Protein AF-A0A351IWJ2-F1 (afdb_monomer_lite)

Sequence (141 aa):
YGQTWWQVSEGEALLYEVEVPECVYWGVQLGDVWYQSLDWVNRQSSLNGHQATISADGVFRAVISHRDPGIANWLDTTGATQGCITYRWNQADSNPVPTLELVPFNDLPARLDDRWSPVTPAERSEVLRLRRHGALRRFRR

pLDDT: mean 96.79, std 3.44, range [65.19, 98.81]

Structure (mmCIF, N/CA/C/O backbone):
data_AF-A0A351IWJ2-F1
#
_entry.id   AF-A0A351IWJ2-F1
#
loop_
_atom_site.group_PDB
_atom_site.id
_atom_site.type_symbol
_atom_site.label_atom_id
_atom_site.label_alt_id
_atom_site.label_comp_id
_atom_site.label_asym_id
_atom_site.label_entity_id
_atom_site.label_seq_id
_atom_site.pdbx_PDB_ins_code
_atom_site.Cartn_x
_atom_site.Cartn_y
_atom_site.Cartn_z
_atom_site.occupancy
_atom_site.B_iso_or_equiv
_atom_site.auth_seq_id
_atom_site.auth_comp_id
_atom_site.auth_asym_id
_atom_site.auth_atom_id
_atom_site.pdbx_PDB_model_num
ATOM 1 N N . TYR A 1 1 ? 16.800 2.301 0.145 1.00 85.81 1 TYR A N 1
ATOM 2 C CA . TYR A 1 1 ? 16.003 1.934 1.345 1.00 85.81 1 TYR A CA 1
ATOM 3 C C . TYR A 1 1 ? 15.496 3.215 1.970 1.00 85.81 1 TYR A C 1
ATOM 5 O O . TYR A 1 1 ? 16.246 4.183 1.966 1.00 85.81 1 TYR A O 1
ATOM 13 N N . GLY A 1 2 ? 14.283 3.232 2.511 1.00 93.75 2 GLY A N 1
ATOM 14 C CA . GLY A 1 2 ? 13.776 4.393 3.231 1.00 93.75 2 GLY A CA 1
ATOM 15 C C . GLY A 1 2 ? 12.697 4.030 4.240 1.00 93.75 2 GLY A C 1
ATOM 16 O O . GLY A 1 2 ? 12.121 2.937 4.208 1.00 93.75 2 GLY A O 1
ATOM 17 N N . GLN A 1 3 ? 12.464 4.957 5.163 1.00 94.62 3 GLN A N 1
ATOM 18 C CA . GLN A 1 3 ? 11.440 4.859 6.193 1.00 94.62 3 GLN A CA 1
ATOM 19 C C . GLN A 1 3 ? 10.692 6.181 6.294 1.00 94.62 3 GLN A C 1
ATOM 21 O O . GLN A 1 3 ? 11.275 7.245 6.105 1.00 94.62 3 GLN A O 1
ATOM 26 N N . THR A 1 4 ? 9.401 6.102 6.585 1.00 94.81 4 THR A N 1
ATOM 27 C CA . THR A 1 4 ? 8.566 7.264 6.892 1.00 94.81 4 THR A CA 1
ATOM 28 C C . THR A 1 4 ? 7.488 6.870 7.896 1.00 94.81 4 THR A C 1
ATOM 30 O O . THR A 1 4 ? 7.275 5.683 8.153 1.00 94.81 4 THR A O 1
ATOM 33 N N . TRP A 1 5 ? 6.833 7.857 8.490 1.00 96.56 5 TRP A N 1
ATOM 34 C CA . TRP A 1 5 ? 5.736 7.654 9.425 1.00 96.56 5 TRP A CA 1
ATOM 35 C C . TRP A 1 5 ? 4.390 7.717 8.702 1.00 96.56 5 TRP A C 1
ATOM 37 O O . TRP A 1 5 ? 4.255 8.417 7.699 1.00 96.56 5 TRP A O 1
ATOM 47 N N . TRP A 1 6 ? 3.390 7.010 9.219 1.00 96.81 6 TRP A N 1
ATOM 48 C CA . TRP A 1 6 ? 2.006 7.130 8.770 1.00 96.81 6 TRP A CA 1
ATOM 49 C C . TRP A 1 6 ? 1.063 7.276 9.959 1.00 96.81 6 TRP A C 1
ATOM 51 O O . TRP A 1 6 ? 1.315 6.747 11.042 1.00 96.81 6 TRP A O 1
ATOM 61 N N . GLN A 1 7 ? -0.042 7.978 9.727 1.00 98.00 7 GLN A N 1
ATOM 62 C CA . GLN A 1 7 ? -1.176 8.068 10.634 1.00 98.00 7 GLN A CA 1
ATOM 63 C C . GLN A 1 7 ? -2.452 8.037 9.792 1.00 98.00 7 GLN A C 1
ATOM 65 O O . GLN A 1 7 ? -2.594 8.831 8.866 1.00 98.00 7 GLN A O 1
ATOM 70 N N . VAL A 1 8 ? -3.331 7.076 10.070 1.00 98.31 8 VAL A N 1
ATOM 71 C CA . VAL A 1 8 ? -4.576 6.835 9.333 1.00 98.31 8 VAL A CA 1
ATOM 72 C C . VAL A 1 8 ? -5.653 6.421 10.329 1.00 98.31 8 VAL A C 1
ATOM 74 O O . VAL A 1 8 ? -5.547 5.378 10.981 1.00 98.31 8 VAL A O 1
ATOM 77 N N . SER A 1 9 ? -6.703 7.225 10.450 1.00 97.94 9 SER A N 1
ATOM 78 C CA . SER A 1 9 ? -7.890 6.908 11.251 1.00 97.94 9 SER A CA 1
ATOM 79 C C . SER A 1 9 ? -8.826 5.944 10.505 1.00 97.94 9 SER A C 1
ATOM 81 O O . SER A 1 9 ? -8.698 5.747 9.300 1.00 97.94 9 SER A O 1
ATOM 83 N N . GLU A 1 10 ? -9.819 5.355 11.181 1.00 96.06 10 GLU A N 1
ATOM 84 C CA . GLU A 1 10 ? -10.753 4.385 10.562 1.00 96.06 10 GLU A CA 1
ATOM 85 C C . GLU A 1 10 ? -11.538 4.940 9.352 1.00 96.06 10 GLU A C 1
ATOM 87 O O . GLU A 1 10 ? -11.922 4.190 8.448 1.00 96.06 10 GLU A O 1
ATOM 92 N N . GLY A 1 11 ? -11.775 6.256 9.335 1.00 97.88 11 GLY A N 1
ATOM 93 C CA . GLY A 1 11 ? -12.457 6.976 8.258 1.00 97.88 11 GLY A CA 1
ATOM 94 C C . GLY A 1 11 ? -11.535 7.508 7.160 1.00 97.88 11 GLY A C 1
ATOM 95 O O . GLY A 1 11 ? -12.023 8.179 6.255 1.00 97.88 11 GLY A O 1
ATOM 96 N N . GLU A 1 12 ? -10.235 7.228 7.224 1.00 98.69 12 GLU A N 1
ATOM 97 C CA . GLU A 1 12 ? -9.216 7.770 6.325 1.00 98.69 12 GLU A CA 1
ATOM 98 C C . GLU A 1 12 ? -8.524 6.659 5.525 1.00 98.69 12 GLU A C 1
ATOM 100 O O . GLU A 1 12 ? -8.590 5.468 5.847 1.00 98.69 12 GLU A O 1
ATOM 105 N N . ALA A 1 13 ? -7.854 7.070 4.458 1.00 98.75 13 ALA A N 1
ATOM 106 C CA . ALA A 1 13 ? -6.988 6.244 3.641 1.00 98.75 13 ALA A CA 1
ATOM 107 C C . ALA A 1 13 ? -5.769 7.066 3.222 1.00 98.75 13 ALA A C 1
ATOM 109 O O . ALA A 1 13 ? -5.886 8.253 2.930 1.00 98.75 13 ALA A O 1
ATOM 110 N N . LEU A 1 14 ? -4.601 6.435 3.176 1.00 98.62 14 LEU A N 1
ATOM 111 C CA . LEU A 1 14 ? -3.376 7.065 2.698 1.00 98.62 14 LEU A CA 1
ATOM 112 C C . LEU A 1 14 ? -3.029 6.484 1.329 1.00 98.62 14 LEU A C 1
ATOM 114 O O . LEU A 1 14 ? -2.721 5.295 1.214 1.00 98.62 14 LEU A O 1
ATOM 118 N N . LEU A 1 15 ? -3.106 7.319 0.298 1.00 98.50 15 LEU A N 1
ATOM 119 C CA . LEU A 1 15 ? -2.635 6.990 -1.040 1.00 98.50 15 LEU A CA 1
ATOM 120 C C . LEU A 1 15 ? -1.109 7.022 -1.037 1.00 98.50 15 LEU A C 1
ATOM 122 O O . LEU A 1 15 ? -0.509 7.966 -0.530 1.00 98.50 15 LEU A O 1
ATOM 126 N N . TYR A 1 16 ? -0.499 5.981 -1.583 1.00 98.25 16 TYR A N 1
ATOM 127 C CA . TYR A 1 16 ? 0.940 5.807 -1.713 1.00 98.25 16 TYR A CA 1
ATOM 128 C C . TYR A 1 16 ? 1.265 5.685 -3.196 1.00 98.25 16 TYR A C 1
ATOM 130 O O . TYR A 1 16 ? 0.751 4.769 -3.840 1.00 98.25 16 TYR A O 1
ATOM 138 N N . GLU A 1 17 ? 2.136 6.541 -3.725 1.00 97.88 17 GLU A N 1
ATOM 139 C CA . GLU A 1 17 ? 2.627 6.424 -5.101 1.00 97.88 17 GLU A CA 1
ATOM 140 C C . GLU A 1 17 ? 4.148 6.536 -5.165 1.00 97.88 17 GLU A C 1
ATOM 142 O O . GLU A 1 17 ? 4.761 7.350 -4.472 1.00 97.88 17 GLU A O 1
ATOM 147 N N . VAL A 1 18 ? 4.777 5.713 -6.004 1.00 97.81 18 VAL A N 1
ATOM 148 C CA . VAL A 1 18 ? 6.212 5.803 -6.281 1.00 97.81 18 VAL A CA 1
ATOM 149 C C . VAL A 1 18 ? 6.544 5.180 -7.633 1.00 97.81 18 VAL A C 1
ATOM 151 O O . VAL A 1 18 ? 6.021 4.121 -7.980 1.00 97.81 18 VAL A O 1
ATOM 154 N N . GLU A 1 19 ? 7.426 5.817 -8.394 1.00 97.81 19 GLU A N 1
ATOM 155 C CA . GLU A 1 19 ? 8.020 5.204 -9.584 1.00 97.81 19 GLU A CA 1
ATOM 156 C C . GLU A 1 19 ? 8.907 4.029 -9.156 1.00 97.81 19 GLU A C 1
ATOM 158 O O . GLU A 1 19 ? 9.733 4.168 -8.250 1.00 97.81 19 GLU A O 1
ATOM 163 N N . VAL A 1 20 ? 8.709 2.853 -9.754 1.00 97.62 20 VAL A N 1
ATOM 164 C CA . VAL A 1 20 ? 9.525 1.678 -9.431 1.00 97.62 20 VAL A CA 1
ATOM 165 C C . VAL A 1 20 ? 10.847 1.779 -10.200 1.00 97.62 20 VAL A C 1
ATOM 167 O O . VAL A 1 20 ? 10.818 1.757 -11.429 1.00 97.62 20 VAL A O 1
ATOM 170 N N . PRO A 1 21 ? 12.003 1.858 -9.515 1.00 97.00 21 PRO A N 1
ATOM 171 C CA . PRO A 1 21 ? 13.296 1.943 -10.181 1.00 97.00 21 PRO A CA 1
ATOM 172 C C . PRO A 1 21 ? 13.682 0.595 -10.802 1.00 97.00 21 PRO A C 1
ATOM 174 O O . PRO A 1 21 ? 13.188 -0.458 -10.370 1.00 97.00 21 PRO A O 1
ATOM 177 N N . GLU A 1 22 ? 14.627 0.593 -11.746 1.00 97.06 22 GLU A N 1
ATOM 178 C CA . GLU A 1 22 ? 15.241 -0.660 -12.186 1.00 97.06 22 GLU A CA 1
ATOM 179 C C . GLU A 1 22 ? 15.981 -1.271 -10.993 1.00 97.06 22 GLU A C 1
ATOM 181 O O . GLU A 1 22 ? 16.905 -0.670 -10.447 1.00 97.06 22 GLU A O 1
ATOM 186 N N . CYS A 1 23 ? 15.543 -2.445 -10.530 1.00 97.00 23 CYS A N 1
ATOM 187 C CA . CYS A 1 23 ? 16.118 -3.094 -9.359 1.00 97.00 23 CYS A CA 1
ATOM 188 C C . CYS A 1 23 ? 15.881 -4.608 -9.350 1.00 97.00 23 CYS A C 1
ATOM 190 O O . CYS A 1 23 ? 14.930 -5.120 -9.940 1.00 97.00 23 CYS A O 1
ATOM 192 N N . VAL A 1 24 ? 16.724 -5.341 -8.617 1.00 97.19 24 VAL A N 1
ATOM 193 C CA . VAL A 1 24 ? 16.598 -6.806 -8.479 1.00 97.19 24 VAL A CA 1
ATOM 194 C C . VAL A 1 24 ? 15.435 -7.190 -7.563 1.00 97.19 24 VAL A C 1
ATOM 196 O O . VAL A 1 24 ? 14.812 -8.239 -7.722 1.00 97.19 24 VAL A O 1
ATOM 199 N N . TYR A 1 25 ? 15.151 -6.359 -6.561 1.00 97.56 25 TYR A N 1
ATOM 200 C CA . TYR A 1 25 ? 14.036 -6.570 -5.648 1.00 97.56 25 TYR A CA 1
ATOM 201 C C . TYR A 1 25 ? 13.574 -5.253 -5.046 1.00 97.56 25 TYR A C 1
ATOM 203 O O . TYR A 1 25 ? 14.384 -4.418 -4.643 1.00 97.56 25 TYR A O 1
ATOM 211 N N . TRP A 1 26 ? 12.268 -5.138 -4.843 1.00 98.19 26 TRP A N 1
ATOM 212 C CA . TRP A 1 26 ? 11.696 -4.069 -4.050 1.00 98.19 26 TRP A CA 1
ATOM 213 C C . TRP A 1 26 ? 10.498 -4.536 -3.236 1.00 98.19 26 TRP A C 1
ATOM 215 O O . TRP A 1 26 ? 9.902 -5.585 -3.500 1.00 98.19 26 TRP A O 1
ATOM 225 N N . GLY A 1 27 ? 10.142 -3.745 -2.231 1.00 98.19 27 GLY A N 1
ATOM 226 C CA . GLY A 1 27 ? 8.901 -3.941 -1.497 1.00 98.19 27 GLY A CA 1
ATOM 227 C C . GLY A 1 27 ? 8.647 -2.877 -0.445 1.00 98.19 27 GLY A C 1
ATOM 228 O O . GLY A 1 27 ? 9.564 -2.174 -0.020 1.00 98.19 27 GLY A O 1
ATOM 229 N N . VAL A 1 28 ? 7.397 -2.815 -0.006 1.00 98.56 28 VAL A N 1
ATOM 230 C CA . VAL A 1 28 ? 6.869 -1.929 1.029 1.00 98.56 28 VAL A CA 1
ATOM 231 C C . VAL A 1 28 ? 6.273 -2.765 2.162 1.00 98.56 28 VAL A C 1
ATOM 233 O O . VAL A 1 28 ? 5.679 -3.821 1.936 1.00 98.56 28 VAL A O 1
ATOM 236 N N . GLN A 1 29 ? 6.453 -2.326 3.401 1.00 98.38 29 GLN A N 1
ATOM 237 C CA . GLN A 1 29 ? 5.954 -3.006 4.589 1.00 98.38 29 GLN A CA 1
ATOM 238 C C . GLN A 1 29 ? 5.517 -1.987 5.633 1.00 98.38 29 GLN A C 1
ATOM 240 O O . GLN A 1 29 ? 6.258 -1.049 5.932 1.00 98.38 29 GLN A O 1
ATOM 245 N N . LEU A 1 30 ? 4.346 -2.224 6.218 1.00 98.62 30 LEU A N 1
ATOM 246 C CA . LEU A 1 30 ? 3.908 -1.527 7.414 1.00 98.62 30 LEU A CA 1
ATOM 247 C C . LEU A 1 30 ? 4.521 -2.176 8.655 1.00 98.62 30 LEU A C 1
ATOM 249 O O . LEU A 1 30 ? 4.559 -3.405 8.797 1.00 98.62 30 LEU A O 1
ATOM 253 N N . GLY A 1 31 ? 4.988 -1.327 9.557 1.00 98.31 31 GLY A N 1
ATOM 254 C CA . GLY A 1 31 ? 5.367 -1.696 10.909 1.00 98.31 31 GLY A CA 1
ATOM 255 C C . GLY A 1 31 ? 4.639 -0.841 11.934 1.00 98.31 31 GLY A C 1
ATOM 256 O O . GLY A 1 31 ? 4.128 0.233 11.609 1.00 98.31 31 GLY A O 1
ATOM 257 N N . ASP A 1 32 ? 4.596 -1.330 13.165 1.00 97.25 32 ASP A N 1
ATOM 258 C CA . ASP A 1 32 ? 4.080 -0.584 14.303 1.00 97.25 32 ASP A CA 1
ATOM 259 C C . ASP A 1 32 ? 5.021 0.566 14.712 1.00 97.25 32 ASP A C 1
ATOM 261 O O . ASP A 1 32 ? 6.030 0.861 14.063 1.00 97.25 32 ASP A O 1
ATOM 265 N N . VAL A 1 33 ? 4.677 1.238 15.809 1.00 97.00 33 VAL A N 1
ATOM 266 C CA . VAL A 1 33 ? 5.448 2.361 16.364 1.00 97.00 33 VAL A CA 1
ATOM 267 C C . VAL A 1 33 ? 6.844 1.967 16.868 1.00 97.00 33 VAL A C 1
ATOM 269 O O . VAL A 1 33 ? 7.685 2.837 17.083 1.00 97.00 33 VAL A O 1
ATOM 272 N N . TRP A 1 34 ? 7.102 0.668 17.029 1.00 96.12 34 TRP A N 1
ATOM 273 C CA . TRP A 1 34 ? 8.374 0.085 17.454 1.00 96.12 34 TRP A CA 1
ATOM 274 C C . TRP A 1 34 ? 9.141 -0.543 16.285 1.00 96.12 34 TRP A C 1
ATOM 276 O O . TRP A 1 34 ? 10.114 -1.266 16.504 1.00 96.12 34 TRP A O 1
ATOM 286 N N . TYR A 1 35 ? 8.726 -0.259 15.045 1.00 94.56 35 TYR A N 1
ATOM 287 C CA . TYR A 1 35 ? 9.308 -0.804 13.818 1.00 94.56 35 TYR A CA 1
ATOM 288 C C . TYR A 1 35 ? 9.194 -2.332 13.695 1.00 94.56 35 TYR A C 1
ATOM 290 O O . TYR A 1 35 ? 9.905 -2.952 12.897 1.00 94.56 35 TYR A O 1
ATOM 298 N N . GLN A 1 36 ? 8.285 -2.963 14.441 1.00 97.12 36 GLN A N 1
ATOM 299 C CA . GLN A 1 36 ? 7.976 -4.377 14.273 1.00 97.12 36 GLN A CA 1
ATOM 300 C C . GLN A 1 36 ? 6.997 -4.533 13.114 1.00 97.12 36 GLN A C 1
ATOM 302 O O . GLN A 1 36 ? 6.057 -3.759 12.970 1.00 97.12 36 GLN A O 1
ATOM 307 N N . SER A 1 37 ? 7.206 -5.537 12.263 1.00 97.19 37 SER A N 1
ATOM 308 C CA . SER A 1 37 ? 6.276 -5.803 11.164 1.00 97.19 37 SER A CA 1
ATOM 309 C C . SER A 1 37 ? 4.871 -6.079 11.699 1.00 97.19 37 SER A C 1
ATOM 311 O O . SER A 1 37 ? 4.711 -6.907 12.595 1.00 97.19 37 SER A O 1
ATOM 313 N N . LEU A 1 38 ? 3.859 -5.463 11.088 1.00 98.25 38 LEU A N 1
ATOM 314 C CA . LEU A 1 38 ? 2.467 -5.865 11.304 1.00 98.25 38 LEU A CA 1
ATOM 315 C C . LEU A 1 38 ? 2.239 -7.302 10.799 1.00 98.25 38 LEU A C 1
ATOM 317 O O . LEU A 1 38 ? 3.104 -7.862 10.116 1.00 98.25 38 LEU A O 1
ATOM 321 N N . ASP A 1 39 ? 1.077 -7.902 11.092 1.00 97.44 39 ASP A N 1
ATOM 322 C CA . ASP A 1 39 ? 0.762 -9.293 10.713 1.00 97.44 39 ASP A CA 1
ATOM 323 C C . ASP A 1 39 ? 0.757 -9.495 9.190 1.00 97.44 39 ASP A C 1
ATOM 325 O O . ASP A 1 39 ? -0.265 -9.423 8.516 1.00 97.44 39 ASP A O 1
ATO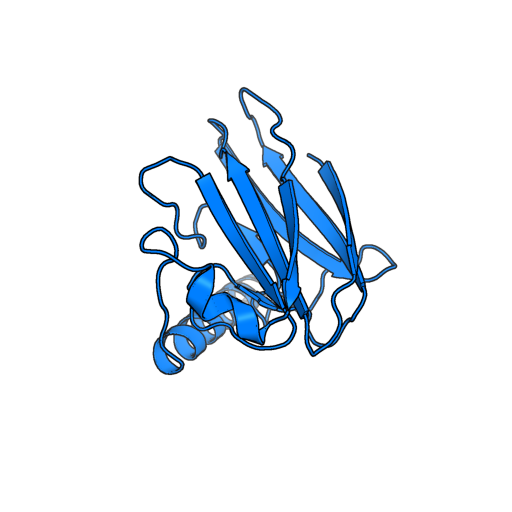M 329 N N . TRP A 1 40 ? 1.926 -9.795 8.638 1.00 95.88 40 TRP A N 1
ATOM 330 C CA . TRP A 1 40 ? 2.124 -10.034 7.217 1.00 95.88 40 TRP A CA 1
ATOM 331 C C . TRP A 1 40 ? 1.782 -11.470 6.812 1.00 95.88 40 TRP A C 1
ATOM 333 O O . TRP A 1 40 ? 1.824 -11.776 5.620 1.00 95.88 40 TRP A O 1
ATOM 343 N N . VAL A 1 41 ? 1.485 -12.358 7.769 1.00 96.50 41 VAL A N 1
ATOM 344 C CA . VAL A 1 41 ? 1.160 -13.767 7.514 1.00 96.50 41 VAL A CA 1
ATOM 345 C C . VAL A 1 41 ? -0.314 -13.909 7.163 1.00 96.50 41 VAL A C 1
ATOM 347 O O . VAL A 1 41 ? -0.640 -14.611 6.206 1.00 96.50 41 VAL A O 1
ATOM 350 N N . ASN A 1 42 ? -1.194 -13.248 7.918 1.00 97.06 42 ASN A N 1
ATOM 351 C CA . ASN A 1 42 ? -2.641 -13.336 7.715 1.00 97.06 42 ASN A CA 1
ATOM 352 C C . ASN A 1 42 ? -3.245 -12.082 7.081 1.00 97.06 42 ASN A C 1
ATOM 354 O O . ASN A 1 42 ? -4.366 -12.160 6.581 1.00 97.06 42 ASN A O 1
ATOM 358 N N . ARG A 1 43 ? -2.536 -10.946 7.081 1.00 97.94 43 ARG A N 1
ATOM 359 C CA . ARG A 1 43 ? -2.984 -9.701 6.443 1.00 97.94 43 ARG A CA 1
ATOM 360 C C . ARG A 1 43 ? -2.035 -9.278 5.331 1.00 97.94 43 ARG A C 1
ATOM 362 O O . ARG A 1 43 ? -0.866 -9.669 5.279 1.00 97.94 43 ARG A O 1
ATOM 369 N N . GLN A 1 44 ? -2.544 -8.448 4.429 1.00 98.38 44 GLN A N 1
ATOM 370 C CA . GLN A 1 44 ? -1.748 -7.823 3.380 1.00 98.38 44 GLN A CA 1
ATOM 371 C C . GLN A 1 44 ? -1.095 -6.539 3.911 1.00 98.38 44 GLN A C 1
ATOM 373 O O . GLN A 1 44 ? -1.332 -5.465 3.394 1.00 98.38 44 GLN A O 1
ATOM 378 N N . SER A 1 45 ? -0.280 -6.630 4.964 1.00 98.38 45 SER A N 1
ATOM 379 C CA . SER A 1 45 ? 0.425 -5.474 5.557 1.00 98.38 45 SER A CA 1
ATOM 380 C C . SER A 1 45 ? 1.769 -5.154 4.878 1.00 98.38 45 SER A C 1
ATOM 382 O O . SER A 1 45 ? 2.548 -4.315 5.334 1.00 98.38 45 SER A O 1
ATOM 384 N N . SER A 1 46 ? 2.079 -5.853 3.786 1.00 98.56 46 SER A N 1
ATOM 385 C CA . SER A 1 46 ? 3.286 -5.673 2.980 1.00 98.56 46 SER A CA 1
ATOM 386 C C . SER A 1 46 ? 3.037 -6.087 1.536 1.00 98.56 46 SER A C 1
ATOM 388 O O . SER A 1 46 ? 2.201 -6.952 1.288 1.00 98.56 46 SER A O 1
ATOM 390 N N . LEU A 1 47 ? 3.786 -5.527 0.591 1.00 98.56 47 LEU A N 1
ATOM 391 C CA . LEU A 1 47 ? 3.794 -5.923 -0.819 1.00 98.56 47 LEU A CA 1
ATOM 392 C C . LEU A 1 47 ? 5.225 -5.883 -1.361 1.00 98.56 47 LEU A C 1
ATOM 394 O O . LEU A 1 47 ? 6.072 -5.141 -0.866 1.00 98.56 47 LEU A O 1
ATOM 398 N N . ASN A 1 48 ? 5.507 -6.692 -2.375 1.00 98.06 48 ASN A N 1
ATOM 399 C CA . ASN A 1 48 ? 6.774 -6.681 -3.103 1.00 98.06 48 ASN A CA 1
ATOM 400 C C . ASN A 1 48 ? 6.526 -6.824 -4.608 1.00 98.06 48 ASN A C 1
ATOM 402 O O . ASN A 1 48 ? 5.392 -7.069 -5.022 1.00 98.06 48 ASN A O 1
ATOM 406 N N . GLY A 1 49 ? 7.588 -6.732 -5.410 1.00 97.31 49 GLY A N 1
ATOM 407 C CA . GLY A 1 49 ? 7.490 -6.805 -6.873 1.00 97.31 49 GLY A CA 1
ATOM 408 C C . GLY A 1 49 ? 6.880 -8.088 -7.456 1.00 97.31 49 GLY A C 1
ATOM 409 O O . GLY A 1 49 ? 6.519 -8.090 -8.622 1.00 97.31 49 GLY A O 1
ATOM 410 N N . HIS A 1 50 ? 6.722 -9.164 -6.676 1.00 95.56 50 HIS A N 1
ATOM 411 C CA . HIS A 1 50 ? 6.046 -10.393 -7.125 1.00 95.56 50 HIS A CA 1
ATOM 412 C C . HIS A 1 50 ? 4.549 -10.424 -6.774 1.00 95.56 50 HIS A C 1
ATOM 414 O O . HIS A 1 50 ? 3.836 -11.324 -7.209 1.00 95.56 50 HIS A O 1
ATOM 420 N N . GLN A 1 51 ? 4.089 -9.510 -5.917 1.00 97.00 51 GLN A N 1
ATOM 421 C CA . GLN A 1 51 ? 2.721 -9.473 -5.389 1.00 97.00 51 GLN A CA 1
ATOM 422 C C . GLN A 1 51 ? 1.955 -8.229 -5.835 1.00 97.00 51 GLN A C 1
ATOM 424 O O . GLN A 1 51 ? 0.736 -8.277 -5.958 1.00 97.00 51 GLN A O 1
ATOM 429 N N . ALA A 1 52 ? 2.658 -7.110 -6.007 1.00 97.88 52 ALA A N 1
ATOM 430 C CA . ALA A 1 52 ? 2.063 -5.851 -6.411 1.00 97.88 52 ALA A CA 1
ATOM 431 C C . ALA A 1 52 ? 1.635 -5.890 -7.881 1.00 97.88 52 ALA A C 1
ATOM 433 O O . ALA A 1 52 ? 2.310 -6.478 -8.724 1.00 97.88 52 ALA A O 1
ATOM 434 N N . THR A 1 53 ? 0.536 -5.208 -8.1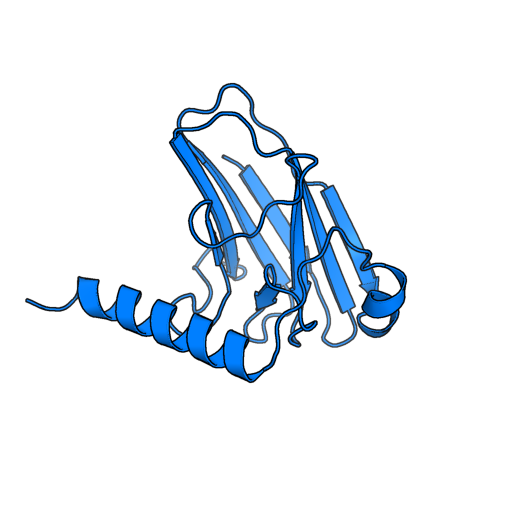89 1.00 97.31 53 THR A N 1
ATOM 435 C CA . THR A 1 53 ? 0.146 -4.910 -9.569 1.00 97.31 53 THR A CA 1
ATOM 436 C C . THR A 1 53 ? 0.691 -3.541 -9.954 1.00 97.31 53 THR A C 1
ATOM 438 O O . THR A 1 53 ? 0.472 -2.577 -9.228 1.00 97.31 53 THR A O 1
ATOM 441 N N . ILE A 1 54 ? 1.422 -3.444 -11.061 1.00 97.19 54 ILE A N 1
ATOM 442 C CA . ILE A 1 54 ? 2.003 -2.182 -11.536 1.00 97.19 54 ILE A CA 1
ATOM 443 C C . ILE A 1 54 ? 1.250 -1.747 -12.787 1.00 97.19 54 ILE A C 1
ATOM 445 O O . ILE A 1 54 ? 1.044 -2.548 -13.698 1.00 97.19 54 ILE A O 1
ATOM 449 N N . SER A 1 55 ? 0.806 -0.493 -12.807 1.00 92.81 55 SER A N 1
ATOM 450 C CA . SER A 1 55 ? 0.159 0.106 -13.971 1.00 92.81 55 SER A CA 1
ATOM 451 C C . SER A 1 55 ? 1.159 0.320 -15.111 1.00 92.81 55 SER A C 1
ATOM 453 O O . SER A 1 55 ? 2.373 0.296 -14.919 1.00 92.81 55 SER A O 1
ATOM 455 N N . ALA A 1 56 ? 0.652 0.540 -16.327 1.00 94.38 56 ALA A N 1
ATOM 456 C CA . ALA A 1 56 ? 1.484 0.663 -17.528 1.00 94.38 56 ALA A CA 1
ATOM 457 C C . ALA A 1 56 ? 2.482 1.840 -17.494 1.00 94.38 56 ALA A C 1
ATOM 459 O O . ALA A 1 56 ? 3.442 1.845 -18.257 1.00 94.38 56 ALA A O 1
ATOM 460 N N . ASP A 1 57 ? 2.266 2.818 -16.611 1.00 95.56 57 ASP A N 1
ATOM 461 C CA . ASP A 1 57 ? 3.157 3.958 -16.375 1.00 95.56 57 ASP A CA 1
ATOM 462 C C . ASP A 1 57 ? 4.340 3.640 -15.438 1.00 95.56 57 ASP A C 1
ATOM 464 O O . ASP A 1 57 ? 5.122 4.534 -15.134 1.00 95.56 57 ASP A O 1
ATOM 468 N N . GLY A 1 58 ? 4.483 2.395 -14.965 1.00 96.44 58 GLY A N 1
ATOM 469 C CA . GLY A 1 58 ? 5.605 1.976 -14.114 1.00 96.44 58 GLY A CA 1
ATOM 470 C C . GLY A 1 58 ? 5.518 2.455 -12.660 1.00 96.44 58 GLY A C 1
ATOM 471 O O . GLY A 1 58 ? 6.446 2.239 -11.877 1.00 96.44 58 GLY A O 1
ATOM 472 N N . VAL A 1 59 ? 4.403 3.078 -12.267 1.00 97.69 59 VAL A N 1
ATOM 473 C CA . VAL A 1 59 ? 4.196 3.585 -10.908 1.00 97.69 59 VAL A CA 1
ATOM 474 C C . VAL A 1 59 ? 3.539 2.511 -10.045 1.00 97.69 59 VAL A C 1
ATOM 476 O O . VAL A 1 59 ? 2.487 1.960 -10.373 1.00 97.69 59 VAL A O 1
ATOM 479 N N . PHE A 1 60 ? 4.139 2.230 -8.892 1.00 98.19 60 PHE A N 1
ATOM 480 C CA . PHE A 1 60 ? 3.483 1.463 -7.846 1.00 98.19 60 PHE A CA 1
ATOM 481 C C . PHE A 1 60 ? 2.538 2.375 -7.065 1.00 98.19 60 PHE A C 1
ATOM 483 O O . PHE A 1 60 ? 2.973 3.337 -6.430 1.00 98.19 60 PHE A O 1
ATOM 490 N N . ARG A 1 61 ? 1.248 2.035 -7.093 1.00 98.25 61 ARG A N 1
ATOM 491 C CA . ARG A 1 61 ? 0.188 2.714 -6.340 1.00 98.25 61 ARG A CA 1
ATOM 492 C C . ARG A 1 61 ? -0.401 1.787 -5.300 1.00 98.25 61 ARG A C 1
ATOM 494 O O . ARG A 1 61 ? -0.703 0.641 -5.627 1.00 98.25 61 ARG A O 1
ATOM 501 N N . ALA A 1 62 ? -0.589 2.260 -4.076 1.00 98.50 62 ALA A N 1
ATOM 502 C CA . ALA A 1 62 ? -1.242 1.497 -3.023 1.00 98.50 62 ALA A CA 1
ATOM 503 C C . ALA A 1 62 ? -2.130 2.373 -2.140 1.00 98.50 62 ALA A C 1
ATOM 505 O O . ALA A 1 62 ? -1.923 3.576 -2.021 1.00 98.50 62 ALA A O 1
ATOM 506 N N . VAL A 1 63 ? -3.109 1.744 -1.496 1.00 98.75 63 VAL A N 1
ATOM 507 C CA . VAL A 1 63 ? -3.920 2.364 -0.445 1.00 98.75 63 VAL A CA 1
ATOM 508 C C . VAL A 1 63 ? -3.543 1.734 0.888 1.00 98.75 63 VAL A C 1
ATOM 510 O O . VAL A 1 63 ? -3.606 0.514 1.025 1.00 98.75 63 VAL A O 1
ATOM 513 N N . ILE A 1 64 ? -3.183 2.548 1.878 1.00 98.81 64 ILE A N 1
ATOM 514 C CA . ILE A 1 64 ? -3.040 2.123 3.275 1.00 98.81 64 ILE A CA 1
ATOM 515 C C . ILE A 1 64 ? -4.317 2.518 4.021 1.00 98.81 64 ILE A C 1
ATOM 517 O O . ILE A 1 64 ? -4.649 3.701 4.105 1.00 98.81 64 ILE A O 1
ATOM 521 N N . SER A 1 65 ? -5.051 1.538 4.546 1.00 98.75 65 SER A N 1
ATOM 522 C CA . SER A 1 65 ? -6.349 1.764 5.200 1.00 98.75 65 SER A CA 1
ATOM 523 C C . SER A 1 65 ? -6.754 0.602 6.107 1.00 98.75 65 SER A C 1
ATOM 525 O O . SER A 1 65 ? -6.313 -0.532 5.918 1.00 98.75 65 SER A O 1
ATOM 527 N N . HIS A 1 66 ? -7.653 0.876 7.058 1.00 98.44 66 HIS A N 1
ATOM 528 C CA . HIS A 1 66 ? -8.232 -0.138 7.958 1.00 98.44 66 HIS A CA 1
ATOM 529 C C . HIS A 1 66 ? -9.192 -1.100 7.256 1.00 98.44 66 HIS A C 1
ATOM 531 O O . HIS A 1 66 ? -9.314 -2.263 7.633 1.00 98.44 66 HIS A O 1
ATOM 537 N N . ARG A 1 67 ? -9.908 -0.605 6.244 1.00 98.00 67 ARG A N 1
ATOM 538 C CA . ARG A 1 67 ? -10.895 -1.365 5.468 1.00 98.00 67 ARG A CA 1
ATOM 539 C C . ARG A 1 67 ? -10.334 -1.677 4.089 1.00 98.00 67 ARG A C 1
ATOM 541 O O . ARG A 1 67 ? -9.598 -0.856 3.544 1.00 98.00 67 ARG A O 1
ATOM 548 N N . ASP A 1 68 ? -10.708 -2.830 3.538 1.00 98.12 68 ASP A N 1
ATOM 549 C CA . ASP A 1 68 ? -10.345 -3.214 2.172 1.00 98.12 68 ASP A CA 1
ATOM 550 C C . ASP A 1 68 ? -11.024 -2.263 1.166 1.00 98.12 68 ASP A C 1
ATOM 552 O O . ASP A 1 68 ? -12.257 -2.206 1.136 1.00 98.12 68 ASP A O 1
ATOM 556 N N . PRO A 1 69 ? -10.257 -1.506 0.363 1.00 98.06 69 PRO A N 1
ATOM 557 C CA . PRO A 1 69 ? -10.796 -0.598 -0.648 1.00 98.06 69 PRO A CA 1
ATOM 558 C C . PRO A 1 69 ? -11.242 -1.306 -1.940 1.00 98.06 69 PRO A C 1
ATOM 560 O O . PRO A 1 69 ? -11.737 -0.642 -2.845 1.00 98.06 69 PRO A O 1
ATOM 563 N N . GLY A 1 70 ? -11.062 -2.628 -2.062 1.00 98.25 70 GLY A N 1
ATOM 564 C CA . GLY A 1 70 ? -11.458 -3.386 -3.254 1.00 98.25 70 GLY A CA 1
ATOM 565 C C . GLY A 1 70 ? -10.483 -3.258 -4.428 1.00 98.25 70 GLY A C 1
ATOM 566 O O . GLY A 1 70 ? -10.887 -3.401 -5.578 1.00 98.25 70 GLY A O 1
ATOM 567 N N . ILE A 1 71 ? -9.202 -2.992 -4.151 1.00 98.19 71 ILE A N 1
ATOM 568 C CA . ILE A 1 71 ? -8.118 -2.922 -5.148 1.00 98.19 71 ILE A CA 1
ATOM 569 C C . ILE A 1 71 ? -6.943 -3.828 -4.772 1.00 98.19 71 ILE A C 1
ATOM 571 O O . ILE A 1 71 ? -6.695 -4.087 -3.595 1.00 98.19 71 ILE A O 1
ATOM 575 N N . ALA A 1 72 ? -6.171 -4.287 -5.753 1.00 98.00 72 ALA A N 1
ATOM 576 C CA . ALA A 1 72 ? -5.088 -5.250 -5.559 1.00 98.00 72 ALA A CA 1
ATOM 577 C C . ALA A 1 72 ? -4.056 -4.778 -4.528 1.00 98.00 72 ALA A C 1
ATOM 579 O O . ALA A 1 72 ? -3.783 -5.476 -3.543 1.00 98.00 72 ALA A O 1
ATOM 580 N N . ASN A 1 73 ? -3.549 -3.559 -4.708 1.00 98.62 73 ASN A N 1
ATOM 581 C CA . ASN A 1 73 ? -2.501 -2.976 -3.880 1.00 98.62 73 ASN A CA 1
ATOM 582 C C . ASN A 1 73 ? -3.074 -2.269 -2.647 1.00 98.62 73 ASN A C 1
ATOM 584 O O . ASN A 1 73 ? -3.042 -1.049 -2.516 1.00 98.62 73 ASN A O 1
ATOM 588 N N . TRP A 1 74 ? -3.602 -3.054 -1.720 1.00 98.69 74 TRP A N 1
ATOM 589 C CA . TRP A 1 74 ? -3.997 -2.581 -0.398 1.00 98.69 74 TRP A CA 1
ATOM 590 C C . TRP A 1 74 ? -2.938 -2.949 0.645 1.00 98.69 74 TRP A C 1
ATOM 592 O O . TRP A 1 74 ? -2.375 -4.043 0.604 1.00 98.69 74 TRP A O 1
ATOM 602 N N . LEU A 1 75 ? -2.663 -2.049 1.580 1.00 98.75 75 LEU A N 1
ATOM 603 C CA . LEU A 1 75 ? -1.854 -2.298 2.763 1.00 98.75 75 LEU A CA 1
ATOM 604 C C . LEU A 1 75 ? -2.745 -2.180 4.004 1.00 98.75 75 LEU A C 1
ATOM 606 O O . LEU A 1 75 ? -3.143 -1.088 4.405 1.00 98.75 75 LEU A O 1
ATOM 610 N N . ASP A 1 76 ? -3.062 -3.329 4.594 1.00 98.69 76 ASP A N 1
ATOM 611 C CA . ASP A 1 76 ? -3.918 -3.438 5.777 1.00 98.69 76 ASP A CA 1
ATOM 612 C C . ASP A 1 76 ? -3.170 -2.946 7.025 1.00 98.69 76 ASP A C 1
ATOM 614 O O . ASP A 1 76 ? -2.108 -3.475 7.372 1.00 98.69 76 ASP A O 1
ATOM 618 N N . THR A 1 77 ? -3.735 -1.950 7.711 1.00 98.56 77 THR A N 1
ATOM 619 C CA . THR A 1 77 ? -3.190 -1.385 8.958 1.00 98.56 77 THR A CA 1
ATOM 620 C C . THR A 1 77 ? -3.310 -2.340 10.147 1.00 98.56 77 THR A C 1
ATOM 622 O O . THR A 1 77 ? -2.734 -2.102 11.208 1.00 98.56 77 THR A O 1
ATOM 625 N N . THR A 1 78 ? -4.053 -3.438 10.007 1.00 97.50 78 THR A N 1
ATOM 626 C CA . THR A 1 78 ? -4.285 -4.455 11.041 1.00 97.50 78 THR A CA 1
ATOM 627 C C . THR A 1 78 ? -4.907 -3.894 12.329 1.00 97.50 78 THR A C 1
ATOM 629 O O . THR A 1 78 ? -4.773 -4.484 13.398 1.00 97.50 78 THR A O 1
ATOM 632 N N . GLY A 1 79 ? -5.601 -2.754 12.225 1.00 96.31 79 GLY A N 1
ATOM 633 C CA . GLY A 1 79 ? -6.196 -2.023 13.349 1.00 96.31 79 GLY A CA 1
ATOM 634 C C . GLY A 1 79 ? -5.281 -0.979 13.998 1.00 96.31 79 GLY A C 1
ATOM 635 O O . GLY A 1 79 ? -5.728 -0.254 14.883 1.00 96.31 79 GLY A O 1
ATOM 636 N N . ALA A 1 80 ? -4.020 -0.851 13.571 1.00 97.81 80 ALA A N 1
ATOM 637 C CA . ALA A 1 80 ? -3.158 0.239 14.021 1.00 97.81 80 ALA A CA 1
ATOM 638 C C . ALA A 1 80 ? -3.584 1.562 13.365 1.00 97.81 80 ALA A C 1
ATOM 640 O O . ALA A 1 80 ? -3.926 1.601 12.187 1.00 97.81 80 ALA A O 1
ATOM 641 N N . THR A 1 81 ? -3.551 2.664 14.111 1.00 97.81 81 THR A N 1
ATOM 642 C CA . THR A 1 81 ? -3.852 4.008 13.580 1.00 97.81 81 THR A CA 1
ATOM 643 C C . THR A 1 81 ? -2.604 4.783 13.175 1.00 97.81 81 THR A C 1
ATOM 645 O O . THR A 1 81 ? -2.709 5.834 12.550 1.00 97.81 81 THR A O 1
ATOM 648 N N . GLN A 1 82 ? -1.423 4.282 13.532 1.00 98.31 82 GLN A N 1
ATOM 649 C CA . GLN A 1 82 ? -0.137 4.883 13.209 1.00 98.31 82 GLN A CA 1
ATOM 650 C C . GLN A 1 82 ? 0.985 3.847 13.252 1.00 98.31 82 GLN A C 1
ATOM 652 O O . GLN A 1 82 ? 0.865 2.808 13.910 1.00 98.31 82 GLN A O 1
ATOM 657 N N . GLY A 1 83 ? 2.100 4.171 12.608 1.00 98.06 83 GLY A N 1
ATOM 658 C CA . GLY A 1 83 ? 3.310 3.363 12.638 1.00 98.06 83 GLY A CA 1
ATOM 659 C C . GLY A 1 83 ? 4.320 3.824 11.597 1.00 98.06 83 GLY A C 1
ATOM 660 O O . GLY A 1 83 ? 4.287 4.961 11.126 1.00 98.06 83 GLY A O 1
ATOM 661 N N . CYS A 1 84 ? 5.204 2.918 11.192 1.00 98.00 84 CYS A N 1
ATOM 662 C CA . CYS A 1 84 ? 6.189 3.188 10.151 1.00 98.00 84 CYS A CA 1
ATOM 663 C C . CYS A 1 84 ? 5.832 2.506 8.822 1.00 98.00 84 CYS A C 1
ATOM 665 O O . CYS A 1 84 ? 5.287 1.402 8.788 1.00 98.00 84 CYS A O 1
ATOM 667 N N . ILE A 1 85 ? 6.191 3.153 7.719 1.00 98.38 85 ILE A N 1
ATOM 668 C CA . ILE A 1 85 ? 6.317 2.535 6.403 1.00 98.38 85 ILE A CA 1
ATOM 669 C C . ILE A 1 85 ? 7.805 2.299 6.175 1.00 98.38 85 ILE A C 1
ATOM 671 O O . ILE A 1 85 ? 8.612 3.221 6.283 1.00 98.38 85 ILE A O 1
ATOM 675 N N . THR A 1 86 ? 8.172 1.075 5.819 1.00 98.12 86 THR A N 1
ATOM 676 C CA . THR A 1 86 ? 9.516 0.730 5.350 1.00 98.12 86 THR A CA 1
ATOM 677 C C . THR A 1 86 ? 9.444 0.321 3.885 1.00 98.12 86 THR A C 1
ATOM 679 O O . THR A 1 86 ? 8.714 -0.611 3.551 1.00 98.12 86 THR A O 1
ATOM 682 N N . TYR A 1 87 ? 10.234 0.961 3.021 1.00 97.69 87 TYR A N 1
ATOM 683 C CA . TYR A 1 87 ? 10.353 0.594 1.609 1.00 97.69 87 TYR A CA 1
ATOM 684 C C . TYR A 1 87 ? 11.804 0.298 1.215 1.00 97.69 87 TYR A C 1
ATOM 686 O O . TYR A 1 87 ? 12.768 0.875 1.732 1.00 97.69 87 TYR A O 1
ATOM 694 N N . ARG A 1 88 ? 11.970 -0.672 0.316 1.00 97.31 88 ARG A N 1
ATOM 695 C CA . ARG A 1 88 ? 13.267 -1.228 -0.080 1.00 97.31 88 ARG A CA 1
ATOM 696 C C . ARG A 1 88 ? 13.409 -1.185 -1.593 1.00 97.31 88 ARG A C 1
ATOM 698 O O . ARG A 1 88 ? 12.507 -1.633 -2.286 1.00 97.31 88 ARG A O 1
ATOM 705 N N . TRP A 1 89 ? 14.575 -0.735 -2.042 1.00 97.50 89 TRP A N 1
ATOM 706 C CA . TRP A 1 89 ? 15.055 -0.794 -3.420 1.00 97.50 89 TRP A CA 1
ATOM 707 C C . TRP A 1 89 ? 16.408 -1.509 -3.356 1.00 97.50 89 TRP A C 1
ATOM 709 O O . TRP A 1 89 ? 17.375 -0.944 -2.842 1.00 97.50 89 TRP A O 1
ATOM 719 N N . ASN A 1 90 ? 16.460 -2.788 -3.724 1.00 97.44 90 ASN A N 1
ATOM 720 C CA . ASN A 1 90 ? 17.673 -3.600 -3.632 1.00 97.44 90 ASN A CA 1
ATOM 721 C C . ASN A 1 90 ? 18.379 -3.621 -4.985 1.00 97.44 90 ASN A C 1
ATOM 723 O O . ASN A 1 90 ? 17.794 -4.083 -5.963 1.00 97.44 90 ASN A O 1
ATOM 727 N N . GLN A 1 91 ? 19.647 -3.195 -5.001 1.00 96.75 91 GLN A N 1
ATOM 728 C CA . GLN A 1 91 ? 20.445 -3.062 -6.228 1.00 96.75 91 GLN A CA 1
ATOM 729 C C . GLN A 1 91 ? 19.703 -2.232 -7.283 1.00 96.75 91 GLN A C 1
ATOM 731 O O . GLN A 1 91 ? 19.489 -2.691 -8.399 1.00 96.75 91 GLN A O 1
ATOM 736 N N . ALA A 1 92 ? 19.237 -1.055 -6.866 1.00 97.31 92 ALA A N 1
ATOM 737 C CA . ALA A 1 92 ? 18.498 -0.145 -7.721 1.00 97.31 92 ALA A CA 1
ATOM 738 C C . ALA A 1 92 ? 19.416 0.899 -8.361 1.00 97.31 92 ALA A C 1
ATOM 740 O O . ALA A 1 92 ? 20.402 1.313 -7.745 1.00 97.31 92 ALA A O 1
ATOM 741 N N . ASP A 1 93 ? 19.063 1.342 -9.562 1.00 97.12 93 ASP A N 1
ATOM 742 C CA . ASP A 1 93 ? 19.720 2.448 -10.270 1.00 97.12 93 ASP A CA 1
ATOM 743 C C . ASP A 1 93 ? 19.444 3.825 -9.633 1.00 97.12 93 ASP A C 1
ATOM 745 O O . ASP A 1 93 ? 20.209 4.777 -9.794 1.00 97.12 93 ASP A O 1
ATOM 749 N N . SER A 1 94 ? 18.362 3.919 -8.864 1.00 96.44 94 SER A N 1
ATOM 750 C CA . SER A 1 94 ? 17.863 5.137 -8.244 1.00 96.44 94 SER A CA 1
ATOM 751 C C . SER A 1 94 ? 17.158 4.840 -6.913 1.00 96.44 94 SER A C 1
ATOM 753 O O . SER A 1 94 ? 16.923 3.693 -6.529 1.00 96.44 94 SER A O 1
ATOM 755 N N . ASN A 1 95 ? 16.872 5.895 -6.142 1.00 95.88 95 ASN A N 1
ATOM 756 C CA . ASN A 1 95 ? 16.273 5.791 -4.807 1.00 95.88 95 ASN A CA 1
ATOM 757 C C . ASN A 1 95 ? 15.021 6.674 -4.689 1.00 95.88 95 ASN A C 1
ATOM 759 O O . ASN A 1 95 ? 15.041 7.647 -3.930 1.00 95.88 95 ASN A O 1
ATOM 763 N N . PRO A 1 96 ? 13.943 6.373 -5.432 1.00 96.81 96 PRO A N 1
ATOM 764 C CA . PRO A 1 96 ? 12.736 7.182 -5.396 1.00 96.81 96 PRO A CA 1
ATOM 765 C C . PRO 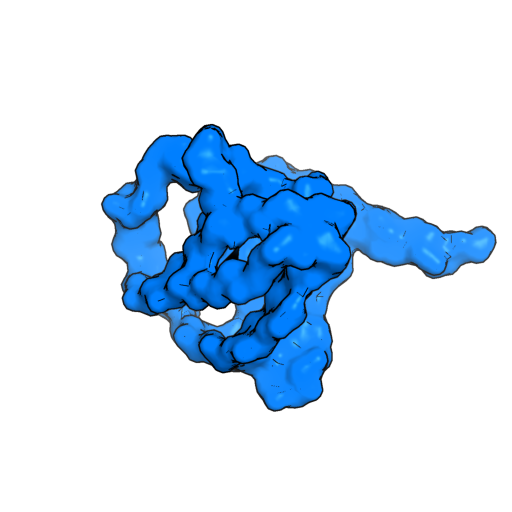A 1 96 ? 12.096 7.157 -4.003 1.00 96.81 96 PRO A C 1
ATOM 767 O O . PRO A 1 96 ? 12.138 6.150 -3.280 1.00 96.81 96 PRO A O 1
ATOM 770 N N . VAL A 1 97 ? 11.523 8.299 -3.625 1.00 97.12 97 VAL A N 1
ATOM 771 C CA . VAL A 1 97 ? 10.814 8.504 -2.360 1.00 97.12 97 VAL A CA 1
ATOM 772 C C . VAL A 1 97 ? 9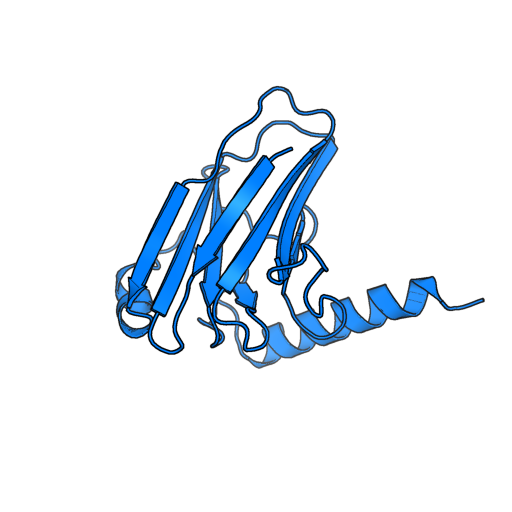.318 8.537 -2.667 1.00 97.12 97 VAL A C 1
ATOM 774 O O . VAL A 1 97 ? 8.918 9.290 -3.554 1.00 97.12 97 VAL A O 1
ATOM 777 N N . PRO A 1 98 ? 8.490 7.745 -1.967 1.00 97.25 98 PRO A N 1
ATOM 778 C CA . PRO A 1 98 ? 7.061 7.730 -2.219 1.00 97.25 98 PRO A CA 1
ATOM 779 C C . PRO A 1 98 ? 6.400 9.048 -1.830 1.00 97.25 98 PRO A C 1
ATOM 781 O O . PRO A 1 98 ? 6.732 9.645 -0.801 1.00 97.25 98 PRO A O 1
ATOM 784 N N . THR A 1 99 ? 5.417 9.454 -2.621 1.00 97.62 99 THR A N 1
ATOM 785 C CA . THR A 1 99 ? 4.465 10.494 -2.244 1.00 97.62 99 THR A CA 1
ATOM 786 C C . THR A 1 99 ? 3.313 9.865 -1.472 1.00 97.62 99 THR A C 1
ATOM 788 O O . THR A 1 99 ? 2.929 8.716 -1.706 1.00 97.62 99 THR A O 1
ATOM 791 N N . LEU A 1 100 ? 2.796 10.618 -0.504 1.00 97.94 100 LEU A N 1
ATOM 792 C CA . LEU A 1 100 ? 1.707 10.192 0.360 1.00 97.94 100 LEU A CA 1
ATOM 793 C C . LEU A 1 100 ? 0.619 11.260 0.359 1.00 97.94 100 LEU A C 1
ATOM 795 O O . LEU A 1 100 ? 0.919 12.436 0.563 1.00 97.94 100 LEU A O 1
ATOM 799 N N . GLU A 1 101 ? -0.633 10.852 0.180 1.00 98.00 101 GLU A N 1
ATOM 800 C CA . GLU A 1 101 ? -1.787 11.745 0.275 1.00 98.00 101 GLU A CA 1
ATOM 801 C C . GLU A 1 101 ? -2.858 11.133 1.179 1.00 98.00 101 GLU A C 1
ATOM 803 O O . GLU A 1 101 ? -3.368 10.047 0.907 1.00 98.00 101 GLU A O 1
ATOM 808 N N . LEU A 1 102 ? -3.190 11.819 2.276 1.00 98.50 102 LEU A N 1
ATOM 809 C CA . LEU A 1 102 ? -4.252 11.398 3.186 1.00 98.50 102 LEU A CA 1
ATOM 810 C C . LEU A 1 102 ? -5.595 11.909 2.663 1.00 98.50 102 LEU A C 1
ATOM 812 O O . LEU A 1 102 ? -5.768 13.108 2.448 1.00 98.50 102 LEU A O 1
ATOM 816 N N . VAL A 1 103 ? -6.547 11.000 2.491 1.00 98.50 103 VAL A N 1
ATOM 817 C CA . VAL A 1 103 ? -7.893 11.301 2.000 1.00 98.50 103 VAL A CA 1
ATOM 818 C C . VAL A 1 103 ? -8.948 10.647 2.894 1.00 98.50 103 VAL A C 1
ATOM 820 O O . VAL A 1 103 ? -8.673 9.626 3.535 1.00 98.50 103 VAL A O 1
ATOM 823 N N . PRO A 1 104 ? -10.184 11.171 2.935 1.00 98.62 104 PRO A N 1
ATOM 824 C CA . PRO A 1 104 ? -11.308 10.426 3.482 1.00 98.62 104 PRO A CA 1
ATOM 825 C C . PRO A 1 104 ? -11.472 9.093 2.742 1.00 98.62 104 PRO A C 1
ATOM 827 O O . PRO A 1 104 ? -11.452 9.042 1.515 1.00 98.62 104 PRO A O 1
ATOM 830 N N . PHE A 1 105 ? -11.688 7.998 3.471 1.00 98.56 105 PHE A N 1
ATOM 831 C CA . PHE A 1 105 ? -11.848 6.671 2.867 1.00 98.56 105 PHE A CA 1
ATOM 832 C C . PHE A 1 105 ? -13.009 6.638 1.863 1.00 98.56 105 PHE A C 1
ATOM 834 O O . PHE A 1 105 ? -12.939 5.979 0.830 1.00 98.56 105 PHE A O 1
ATOM 841 N N . ASN A 1 106 ? -14.085 7.369 2.159 1.00 98.06 106 ASN A N 1
ATOM 842 C CA . ASN A 1 106 ? -15.266 7.418 1.302 1.00 98.06 106 ASN A CA 1
ATOM 843 C C . ASN A 1 106 ? -15.032 8.196 -0.004 1.00 98.06 106 ASN A C 1
ATOM 845 O O . ASN A 1 106 ? -15.848 8.071 -0.913 1.00 98.06 106 ASN A O 1
ATOM 849 N N . ASP A 1 107 ? -13.927 8.938 -0.123 1.00 98.06 107 ASP A N 1
ATOM 850 C CA . ASP A 1 107 ? -13.568 9.653 -1.349 1.00 98.06 107 ASP A CA 1
ATOM 851 C C . ASP A 1 107 ? -12.826 8.745 -2.340 1.00 98.06 107 ASP A C 1
ATOM 853 O O . ASP A 1 107 ? -12.738 9.082 -3.519 1.00 98.06 107 ASP A O 1
ATOM 857 N N . LEU A 1 108 ? -12.336 7.572 -1.906 1.00 97.50 108 LEU A N 1
ATOM 858 C CA . LEU A 1 108 ? -11.580 6.642 -2.753 1.00 97.50 108 LEU A CA 1
ATOM 859 C C . LEU A 1 108 ? -12.260 6.342 -4.101 1.00 97.50 108 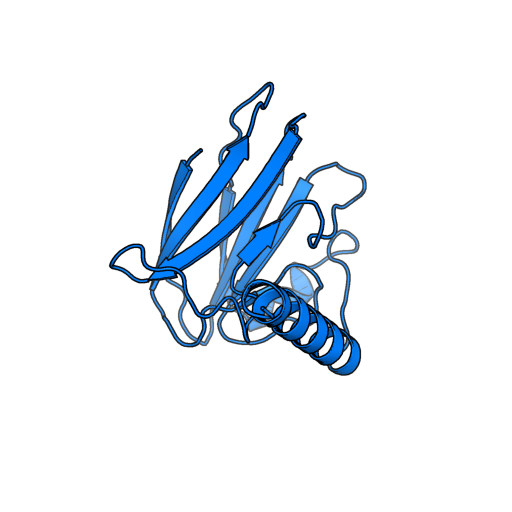LEU A C 1
ATOM 861 O O . LEU A 1 108 ? -11.574 6.455 -5.113 1.00 97.50 108 LEU A O 1
ATOM 865 N N . PRO A 1 109 ? -13.574 6.052 -4.199 1.00 95.56 109 PRO A N 1
ATOM 866 C CA . PRO A 1 109 ? -14.208 5.792 -5.494 1.00 95.56 109 PRO A CA 1
ATOM 867 C C . PRO A 1 109 ? -14.054 6.923 -6.524 1.00 95.56 109 PRO A C 1
ATOM 869 O O . PRO A 1 109 ? -14.090 6.657 -7.718 1.00 95.56 109 PRO A O 1
ATOM 872 N N . ALA A 1 110 ? -13.879 8.173 -6.082 1.00 95.88 110 ALA A N 1
ATOM 873 C CA . ALA A 1 110 ? -13.643 9.318 -6.963 1.00 95.88 110 ALA A CA 1
ATOM 874 C C . ALA A 1 110 ? -12.154 9.538 -7.298 1.00 95.88 110 ALA A C 1
ATOM 876 O O . ALA A 1 110 ? -11.838 10.310 -8.199 1.00 95.88 110 ALA A O 1
ATOM 877 N N . ARG A 1 111 ? -11.239 8.901 -6.556 1.00 93.50 111 ARG A N 1
ATOM 878 C CA . ARG A 1 111 ? -9.776 9.026 -6.706 1.00 93.50 111 ARG A CA 1
ATOM 879 C C . ARG A 1 111 ? -9.156 7.847 -7.455 1.00 93.50 111 ARG A C 1
ATOM 881 O O . ARG A 1 111 ? -8.101 8.004 -8.060 1.00 93.50 111 ARG A O 1
ATOM 888 N N . LEU A 1 112 ? -9.790 6.679 -7.385 1.00 93.88 112 LEU A N 1
ATOM 889 C CA . LEU A 1 112 ? -9.331 5.452 -8.023 1.00 93.88 112 LEU A CA 1
ATOM 890 C C . LEU A 1 112 ? -9.819 5.414 -9.478 1.00 93.88 112 LEU A C 1
ATOM 892 O O . LEU A 1 112 ? -11.002 5.207 -9.740 1.00 93.88 112 LEU A O 1
ATOM 896 N N . ASP A 1 113 ? -8.902 5.634 -10.414 1.00 93.12 113 ASP A N 1
ATOM 897 C CA . ASP A 1 113 ? -9.128 5.488 -11.854 1.00 93.12 113 ASP A CA 1
ATOM 898 C C . ASP A 1 113 ? -8.720 4.093 -12.373 1.00 93.12 113 ASP A C 1
ATOM 900 O O . ASP A 1 113 ? -8.529 3.145 -11.609 1.00 93.12 113 ASP A O 1
ATOM 904 N N . ASP A 1 114 ? -8.584 3.954 -13.691 1.00 92.94 114 ASP A N 1
ATOM 905 C CA . ASP A 1 114 ? -8.224 2.711 -14.376 1.00 92.94 114 ASP A CA 1
ATOM 906 C C . ASP A 1 114 ? -6.802 2.207 -14.072 1.00 92.94 114 ASP A C 1
ATOM 908 O O . ASP A 1 114 ? -6.481 1.053 -14.368 1.00 92.94 114 ASP A O 1
ATOM 912 N N . ARG A 1 115 ? -5.955 3.021 -13.427 1.00 95.06 115 ARG A N 1
ATOM 913 C CA . ARG A 1 115 ? -4.610 2.617 -12.983 1.00 95.06 115 ARG A CA 1
ATOM 914 C C . ARG A 1 115 ? -4.640 1.779 -11.706 1.00 95.06 115 ARG A C 1
ATOM 916 O O . ARG A 1 115 ? -3.624 1.187 -11.342 1.00 95.06 115 ARG A O 1
ATOM 923 N N . TRP A 1 116 ? -5.787 1.698 -11.033 1.00 95.06 116 TRP A N 1
ATOM 924 C CA . TRP A 1 116 ? -5.975 0.921 -9.813 1.00 95.06 116 TRP A CA 1
ATOM 925 C C . TRP A 1 116 ? -6.711 -0.379 -10.128 1.00 95.06 116 TRP A C 1
ATOM 927 O O . TRP A 1 116 ? -7.893 -0.385 -10.458 1.00 95.06 116 TRP A O 1
ATOM 937 N N . SER A 1 117 ? -6.019 -1.513 -10.019 1.00 95.81 117 SER A N 1
ATOM 938 C CA . SER A 1 117 ? -6.612 -2.803 -10.381 1.00 95.81 117 SER A CA 1
ATOM 939 C C . SER A 1 117 ? -7.639 -3.264 -9.339 1.00 95.81 117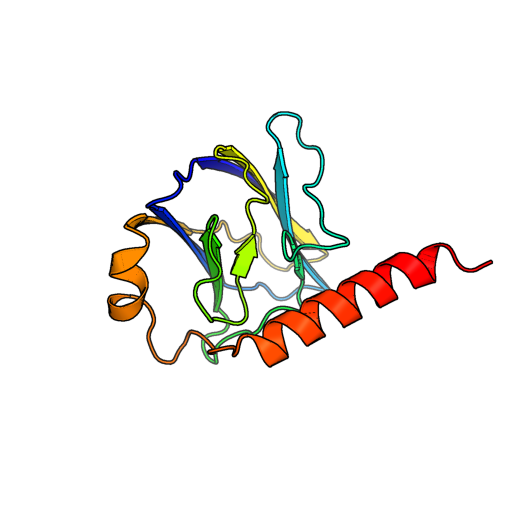 SER A C 1
ATOM 941 O O . SER A 1 117 ? -7.251 -3.472 -8.186 1.00 95.81 117 SER A O 1
ATOM 943 N N . PRO A 1 118 ? -8.920 -3.449 -9.704 1.00 96.94 118 PRO A N 1
ATOM 944 C CA . PRO A 1 118 ? -9.953 -3.884 -8.771 1.00 96.94 118 PRO A CA 1
ATOM 945 C C . PRO A 1 118 ? -9.743 -5.337 -8.333 1.00 96.94 118 PRO A C 1
ATOM 947 O O . PRO A 1 118 ? -9.188 -6.149 -9.071 1.00 96.94 118 PRO A O 1
ATOM 950 N N . VAL A 1 119 ? -10.207 -5.662 -7.126 1.00 97.94 119 VAL A N 1
ATOM 951 C CA . VAL A 1 119 ? -10.172 -7.004 -6.535 1.00 97.94 119 VAL A CA 1
ATOM 952 C C . VAL A 1 119 ? -11.474 -7.268 -5.790 1.00 97.94 119 VAL A C 1
ATOM 954 O O . VAL A 1 119 ? -11.921 -6.475 -4.962 1.00 97.94 119 VAL A O 1
ATOM 957 N N . THR A 1 120 ? -12.078 -8.418 -6.061 1.00 98.50 120 THR A N 1
ATOM 958 C CA . THR A 1 120 ? -13.273 -8.902 -5.370 1.00 98.50 120 THR A CA 1
ATOM 959 C C . THR A 1 120 ? -12.936 -9.476 -3.987 1.00 98.50 120 THR A C 1
ATOM 961 O O . THR A 1 120 ? -11.814 -9.931 -3.746 1.00 98.50 120 THR A O 1
ATOM 964 N N . PRO A 1 121 ? -13.912 -9.574 -3.065 1.00 98.44 121 PRO A N 1
ATOM 965 C CA . PRO A 1 121 ? -13.695 -10.227 -1.772 1.00 98.44 121 PRO A CA 1
ATOM 966 C C . PRO A 1 121 ? -13.202 -11.683 -1.871 1.00 98.44 121 PRO A C 1
ATOM 968 O O . PRO A 1 121 ? -12.419 -12.130 -1.031 1.00 98.44 121 PRO A O 1
ATOM 971 N N . ALA A 1 122 ? -13.631 -12.428 -2.896 1.00 98.56 122 ALA A N 1
ATOM 972 C CA . ALA A 1 122 ? -13.194 -13.806 -3.122 1.00 98.56 122 ALA A CA 1
ATOM 973 C C . ALA A 1 122 ? -11.716 -13.869 -3.542 1.00 98.56 122 ALA A C 1
ATOM 975 O O . ALA A 1 122 ? -10.946 -14.647 -2.978 1.00 98.56 122 ALA A O 1
ATOM 976 N N . GLU A 1 123 ? -11.301 -13.003 -4.468 1.00 98.50 123 GLU A N 1
ATOM 977 C CA . GLU A 1 123 ? -9.899 -12.863 -4.874 1.00 98.50 123 GLU A CA 1
ATOM 978 C C . GLU A 1 123 ? -9.025 -12.397 -3.706 1.00 98.50 123 GLU A C 1
ATOM 980 O O . GLU A 1 123 ? -7.956 -12.966 -3.479 1.00 98.50 123 GLU A O 1
ATOM 985 N N . ARG A 1 124 ? -9.493 -11.436 -2.892 1.00 98.31 124 ARG A N 1
ATOM 986 C CA . ARG A 1 124 ? -8.786 -11.032 -1.668 1.00 98.31 124 ARG A CA 1
ATOM 987 C C . ARG A 1 124 ? -8.571 -12.217 -0.733 1.00 98.31 124 ARG A C 1
ATOM 989 O O . ARG A 1 124 ? -7.466 -12.403 -0.222 1.00 98.31 124 ARG A O 1
ATOM 996 N N . SER A 1 125 ? -9.616 -13.008 -0.492 1.00 98.38 125 SER A N 1
ATOM 997 C CA . SER A 1 125 ? -9.537 -14.190 0.371 1.00 98.38 125 SER A CA 1
ATOM 998 C C . SER A 1 125 ? -8.484 -15.178 -0.137 1.00 98.38 125 SER A C 1
ATOM 1000 O O . SER A 1 125 ? -7.657 -15.663 0.640 1.00 98.38 125 SER A O 1
ATOM 1002 N N . GLU A 1 126 ? -8.445 -15.403 -1.450 1.00 98.38 126 GLU A N 1
ATOM 1003 C CA . GLU A 1 126 ? -7.455 -16.266 -2.089 1.00 98.38 126 GLU A CA 1
ATOM 1004 C C . GLU A 1 126 ? -6.027 -15.717 -1.949 1.00 98.38 126 GLU A C 1
ATOM 1006 O O . GLU A 1 126 ? -5.117 -16.459 -1.567 1.00 98.38 126 GLU A O 1
ATOM 1011 N N . VAL A 1 127 ? -5.823 -14.411 -2.151 1.00 97.88 127 VAL A N 1
ATOM 1012 C CA . VAL A 1 127 ? -4.523 -13.750 -1.939 1.00 97.88 127 VAL A CA 1
ATOM 1013 C C . VAL A 1 127 ? -4.025 -13.955 -0.504 1.00 97.88 127 VAL A C 1
ATOM 1015 O O . VAL A 1 127 ? -2.871 -14.347 -0.293 1.00 97.88 127 VAL A O 1
ATOM 1018 N N . LEU A 1 128 ? -4.887 -13.753 0.498 1.00 98.19 128 LEU A N 1
ATOM 1019 C CA . LEU A 1 128 ? -4.531 -13.953 1.907 1.00 98.19 128 LEU A CA 1
ATOM 1020 C C . LEU A 1 128 ? -4.253 -15.431 2.227 1.00 98.19 128 LEU A C 1
ATOM 1022 O O . LEU A 1 128 ? -3.308 -15.742 2.961 1.00 98.19 128 LEU A O 1
ATOM 1026 N N . ARG A 1 129 ? -5.010 -16.360 1.632 1.00 98.19 129 ARG A N 1
ATOM 1027 C CA . ARG A 1 129 ? -4.786 -17.806 1.774 1.00 98.19 129 ARG A CA 1
ATOM 1028 C C . ARG A 1 129 ? -3.423 -18.220 1.216 1.00 98.19 129 ARG A C 1
ATOM 1030 O O . ARG A 1 129 ? -2.672 -18.930 1.892 1.00 98.19 129 ARG A O 1
ATOM 1037 N N . LEU A 1 130 ? -3.082 -17.766 0.008 1.00 96.88 130 LEU A N 1
ATOM 1038 C CA . LEU A 1 130 ? -1.801 -18.051 -0.643 1.00 96.88 130 LEU A CA 1
ATOM 1039 C C . LEU A 1 130 ? -0.627 -17.455 0.136 1.00 96.88 130 LEU A C 1
ATOM 1041 O O . LEU A 1 130 ? 0.376 -18.141 0.349 1.00 96.88 130 LEU A O 1
ATOM 1045 N N . ARG A 1 131 ? -0.772 -16.220 0.631 1.00 96.44 131 ARG A N 1
ATOM 1046 C CA . ARG A 1 131 ? 0.202 -15.561 1.512 1.00 96.44 131 ARG A CA 1
ATOM 1047 C C . ARG A 1 131 ? 0.480 -16.392 2.761 1.00 96.44 131 ARG A C 1
ATOM 1049 O O . ARG A 1 131 ? 1.639 -16.724 3.022 1.00 96.44 131 ARG A O 1
ATOM 1056 N N . ARG A 1 132 ? -0.565 -16.790 3.491 1.00 97.06 132 ARG A N 1
ATOM 1057 C CA . ARG A 1 132 ? -0.429 -17.618 4.697 1.00 97.06 132 ARG A CA 1
ATOM 1058 C C . ARG A 1 132 ? 0.249 -18.946 4.388 1.00 97.06 132 ARG A C 1
ATOM 1060 O O . ARG A 1 132 ? 1.164 -19.359 5.095 1.00 97.06 132 ARG A O 1
ATOM 1067 N N . HIS A 1 133 ? -0.157 -19.611 3.310 1.00 96.44 133 HIS A N 1
ATOM 1068 C CA . HIS A 1 133 ? 0.464 -20.863 2.890 1.00 96.44 133 HIS A CA 1
ATOM 1069 C C . HIS A 1 133 ? 1.954 -20.684 2.545 1.00 96.44 133 HIS A C 1
ATOM 1071 O O . HIS A 1 133 ? 2.786 -21.480 2.983 1.00 96.44 133 HIS A O 1
ATOM 1077 N N . GLY A 1 134 ? 2.312 -19.614 1.831 1.00 94.88 134 GLY A N 1
ATOM 1078 C CA . GLY A 1 134 ? 3.701 -19.252 1.542 1.00 94.88 134 GLY A CA 1
ATOM 1079 C C . GLY A 1 134 ? 4.522 -18.947 2.799 1.00 94.88 134 GLY A C 1
ATOM 1080 O O . GLY A 1 134 ? 5.692 -19.320 2.878 1.00 94.88 134 GLY A O 1
ATOM 1081 N N . ALA A 1 135 ? 3.921 -18.320 3.812 1.00 95.00 135 ALA A N 1
ATOM 1082 C CA . ALA A 1 135 ? 4.555 -18.111 5.111 1.00 95.00 135 ALA A CA 1
ATOM 1083 C C . ALA A 1 135 ? 4.818 -19.441 5.835 1.00 95.00 135 ALA A C 1
ATOM 1085 O O . ALA A 1 135 ? 5.948 -19.698 6.244 1.00 95.00 135 ALA A O 1
ATOM 1086 N N . LEU A 1 136 ? 3.817 -20.323 5.919 1.00 95.19 136 LEU A N 1
ATOM 1087 C CA . LEU A 1 136 ? 3.927 -21.614 6.608 1.00 95.19 136 LEU A CA 1
ATOM 1088 C C . LEU A 1 136 ? 4.930 -22.571 5.952 1.00 95.19 136 LEU A C 1
ATOM 1090 O O . LEU A 1 136 ? 5.581 -23.345 6.651 1.00 95.19 136 LEU A O 1
ATOM 1094 N N . ARG A 1 137 ? 5.111 -22.497 4.626 1.00 94.75 137 ARG A N 1
ATOM 1095 C CA . ARG A 1 137 ? 6.130 -23.285 3.909 1.00 94.75 137 ARG A CA 1
ATOM 1096 C C . ARG A 1 137 ? 7.549 -23.061 4.439 1.00 94.75 137 ARG A C 1
ATOM 1098 O O . ARG A 1 137 ? 8.349 -23.982 4.352 1.00 94.75 137 ARG A O 1
ATOM 1105 N N . ARG A 1 138 ? 7.847 -21.899 5.034 1.00 91.19 138 ARG A N 1
ATOM 1106 C CA . ARG A 1 138 ? 9.161 -21.599 5.635 1.00 91.19 138 ARG A CA 1
ATOM 1107 C C . ARG A 1 138 ? 9.481 -22.448 6.867 1.00 91.19 138 ARG A C 1
ATOM 1109 O O . ARG A 1 138 ? 10.644 -22.575 7.225 1.00 91.19 138 ARG A O 1
ATOM 1116 N N . PHE A 1 139 ? 8.458 -22.999 7.516 1.00 90.94 139 PHE A N 1
ATOM 1117 C CA . PHE A 1 139 ? 8.588 -23.753 8.765 1.00 90.94 139 PHE A CA 1
ATOM 1118 C C . PHE A 1 139 ? 8.334 -25.250 8.589 1.00 90.94 139 PHE A C 1
ATOM 1120 O O . PHE A 1 139 ? 8.375 -26.000 9.563 1.00 90.94 139 PHE A O 1
ATOM 1127 N N . ARG A 1 140 ? 8.068 -25.696 7.358 1.00 83.00 140 ARG A N 1
ATOM 1128 C CA . ARG A 1 140 ? 8.013 -27.120 7.041 1.00 83.00 140 ARG A CA 1
ATOM 1129 C C . ARG A 1 140 ? 9.445 -27.650 7.041 1.00 83.00 140 ARG A C 1
ATOM 1131 O O . ARG A 1 140 ? 10.240 -27.241 6.200 1.00 83.00 140 ARG A O 1
ATOM 1138 N N . ARG A 1 141 ? 9.756 -28.482 8.034 1.00 65.19 141 ARG A N 1
ATOM 1139 C CA . ARG A 1 141 ? 10.969 -29.303 8.074 1.00 65.19 141 ARG A CA 1
ATOM 1140 C C . ARG A 1 141 ? 10.750 -30.574 7.271 1.00 65.19 141 ARG A C 1
ATOM 1142 O O . ARG A 1 141 ? 9.604 -31.077 7.314 1.00 65.19 141 ARG A O 1
#

Secondary structure (DSSP, 8-state):
-EEEEEE--TTEEEEEEEEPPS-SEEEEEEE-TTSPBP-TTTS--EEETTT----TTSEEEEEEESS--SBSSEEE-TT-SEEEEEEEEES-S-----EEEEEEGGGHHHH--TTS-B--HHHHHHHHHHHHHHHHGGG--

Foldseek 3Di:
DDKDKDFADQQKKKKKKKQQFPAPWKKKAWDAAVRHGDPQQQFVRMDIPVQFDFFPVRMGIAIEHCDDLQFRRYHHPNPDRMGMMDMDGHRGPDDIDMDIDMDGSVCVVVVDDPRTHGHDPVRNNVSSVVSNVVVVVVVDD

Radius of gyration: 14.58 Å; chains: 1; bounding box: 36×41×35 Å